Protein AF-A0A966NAI3-F1 (afdb_monomer_lite)

Structure (mmCIF, N/CA/C/O backbone):
data_AF-A0A966NAI3-F1
#
_entry.id   AF-A0A966NAI3-F1
#
loop_
_atom_site.group_PDB
_atom_site.id
_atom_site.type_symbol
_atom_site.label_atom_id
_atom_site.label_alt_id
_atom_site.label_comp_id
_atom_site.label_asym_id
_atom_site.label_entity_id
_atom_site.label_seq_id
_atom_site.pdbx_PDB_ins_code
_atom_site.Cartn_x
_atom_site.Cartn_y
_atom_site.Cartn_z
_atom_site.occupancy
_atom_site.B_iso_or_equiv
_atom_site.auth_seq_id
_atom_site.auth_comp_id
_atom_site.auth_asym_id
_atom_site.auth_atom_id
_atom_site.pdbx_PDB_model_num
ATOM 1 N N . MET A 1 1 ? 30.204 14.255 -2.978 1.00 46.22 1 MET A N 1
ATOM 2 C CA . MET A 1 1 ? 30.104 13.216 -1.934 1.00 46.22 1 MET A CA 1
ATOM 3 C C . MET A 1 1 ? 28.676 12.700 -1.938 1.00 46.22 1 MET A C 1
ATOM 5 O O . MET A 1 1 ? 27.802 13.353 -1.383 1.00 46.22 1 MET A O 1
ATOM 9 N N . THR A 1 2 ? 28.408 11.616 -2.665 1.00 55.47 2 THR A N 1
ATOM 10 C CA . THR A 1 2 ? 27.120 10.917 -2.599 1.00 55.47 2 THR A CA 1
ATOM 11 C C . THR A 1 2 ? 27.047 10.206 -1.254 1.00 55.47 2 THR A C 1
ATOM 13 O O . THR A 1 2 ? 27.981 9.519 -0.852 1.00 55.47 2 THR A O 1
ATOM 16 N N . ASN A 1 3 ? 25.981 10.452 -0.499 1.00 61.47 3 ASN A N 1
ATOM 17 C CA . ASN A 1 3 ? 25.775 9.811 0.790 1.00 61.47 3 ASN A CA 1
ATOM 18 C C . ASN A 1 3 ? 25.331 8.357 0.548 1.00 61.47 3 ASN A C 1
ATOM 20 O O . ASN A 1 3 ? 24.134 8.086 0.495 1.00 61.47 3 ASN A O 1
ATOM 24 N N . ASP A 1 4 ? 26.295 7.440 0.406 1.00 65.00 4 ASP A N 1
ATOM 25 C CA . ASP A 1 4 ? 26.114 5.999 0.116 1.00 65.00 4 ASP A CA 1
ATOM 26 C C . ASP A 1 4 ? 25.273 5.229 1.157 1.00 65.00 4 ASP A C 1
ATOM 28 O O . ASP A 1 4 ? 25.000 4.043 0.998 1.00 65.00 4 ASP A O 1
ATOM 32 N N . ARG A 1 5 ? 24.825 5.887 2.234 1.00 70.31 5 ARG A N 1
ATOM 33 C CA . ARG A 1 5 ? 23.919 5.307 3.240 1.00 70.31 5 ARG A CA 1
ATOM 34 C C . ARG A 1 5 ? 22.437 5.385 2.859 1.00 70.31 5 ARG A C 1
ATOM 36 O O . ARG A 1 5 ? 21.614 4.854 3.599 1.00 70.31 5 ARG A O 1
ATOM 43 N N . LEU A 1 6 ? 22.074 6.067 1.771 1.00 81.12 6 LEU A N 1
ATOM 44 C CA . LEU A 1 6 ? 20.678 6.217 1.353 1.00 81.12 6 LEU A CA 1
ATOM 45 C C . LEU A 1 6 ? 20.316 5.204 0.269 1.00 81.12 6 LEU A C 1
ATOM 47 O O . LEU A 1 6 ? 20.966 5.132 -0.770 1.00 81.12 6 LEU A O 1
ATOM 51 N N . ILE A 1 7 ? 19.225 4.471 0.493 1.00 83.94 7 ILE A N 1
ATOM 52 C CA . ILE A 1 7 ? 18.603 3.662 -0.556 1.00 83.94 7 ILE A CA 1
ATOM 53 C C . ILE A 1 7 ? 17.991 4.637 -1.577 1.00 83.94 7 ILE A C 1
ATOM 55 O O . ILE A 1 7 ? 17.159 5.463 -1.184 1.00 83.94 7 ILE A O 1
ATOM 59 N N . PRO A 1 8 ? 18.379 4.585 -2.865 1.00 90.19 8 PRO A N 1
ATOM 60 C CA . PRO A 1 8 ? 17.805 5.461 -3.880 1.00 90.19 8 PRO A CA 1
ATOM 61 C C . PRO A 1 8 ? 16.310 5.169 -4.041 1.00 90.19 8 PRO A C 1
ATOM 63 O O . PRO A 1 8 ? 15.879 4.033 -3.897 1.00 90.19 8 PRO A O 1
ATOM 66 N N . TYR A 1 9 ? 15.487 6.164 -4.357 1.00 92.50 9 TYR A N 1
ATOM 67 C CA . TYR A 1 9 ? 14.065 5.907 -4.586 1.00 92.50 9 TYR A CA 1
ATOM 68 C C . TYR A 1 9 ? 13.827 5.311 -5.973 1.00 92.50 9 TYR A C 1
ATOM 70 O O . TYR A 1 9 ? 14.309 5.858 -6.964 1.00 92.50 9 TYR A O 1
ATOM 78 N N . GLN A 1 10 ? 13.003 4.263 -6.053 1.00 93.56 10 GLN A N 1
ATOM 79 C CA . GLN A 1 10 ? 12.434 3.820 -7.329 1.00 93.56 10 GLN A CA 1
ATOM 80 C C . GLN A 1 10 ? 11.636 4.959 -7.993 1.00 93.56 10 GLN A C 1
ATOM 82 O O . GLN A 1 10 ? 11.149 5.854 -7.293 1.00 93.56 10 GLN A O 1
ATOM 87 N N . PRO A 1 11 ? 11.498 4.997 -9.324 1.00 91.75 11 PRO A N 1
ATOM 88 C CA . PRO A 1 11 ? 10.764 6.057 -10.009 1.00 91.75 11 PRO A CA 1
ATOM 89 C C . PRO A 1 11 ? 9.267 6.065 -9.633 1.00 91.75 11 PRO A C 1
ATOM 91 O O . PRO A 1 11 ? 8.710 5.061 -9.193 1.00 91.75 11 PRO A O 1
ATOM 94 N N . LEU A 1 12 ? 8.607 7.226 -9.737 1.00 88.25 12 LEU A N 1
ATOM 95 C CA . LEU A 1 12 ? 7.183 7.370 -9.372 1.00 88.25 12 LEU A CA 1
ATOM 96 C C . LEU A 1 12 ? 6.257 6.607 -10.331 1.00 88.25 12 LEU A C 1
ATOM 98 O O . LEU A 1 12 ? 5.216 6.088 -9.926 1.00 88.25 12 LEU A O 1
ATOM 102 N N . ASP A 1 13 ? 6.661 6.529 -11.592 1.00 90.38 13 ASP A N 1
ATOM 103 C CA . ASP A 1 13 ? 5.999 5.836 -12.688 1.00 90.38 13 ASP A CA 1
ATOM 104 C C . ASP A 1 13 ? 6.442 4.374 -12.827 1.00 90.38 13 ASP A C 1
ATOM 106 O O . ASP A 1 13 ? 6.086 3.739 -13.816 1.00 90.38 13 ASP A O 1
ATOM 110 N N . LEU A 1 14 ? 7.139 3.812 -11.824 1.00 90.56 14 LEU A N 1
ATOM 111 C CA . LEU A 1 14 ? 7.480 2.388 -11.791 1.00 90.56 14 LEU A CA 1
ATOM 112 C C . LEU A 1 14 ? 6.231 1.551 -12.094 1.00 90.56 14 LEU A C 1
ATOM 114 O O . LEU A 1 14 ? 5.200 1.735 -11.444 1.00 90.56 14 LEU A O 1
ATOM 118 N N . ALA A 1 15 ? 6.332 0.676 -13.093 1.00 88.25 15 ALA A N 1
ATOM 119 C CA . ALA A 1 15 ? 5.231 -0.158 -13.569 1.00 88.25 15 ALA A CA 1
ATOM 120 C C . ALA A 1 15 ? 5.401 -1.638 -13.210 1.00 88.25 15 ALA A C 1
ATOM 122 O O . ALA A 1 15 ? 4.418 -2.362 -13.236 1.00 88.25 15 ALA A O 1
ATOM 123 N N . GLU A 1 16 ? 6.609 -2.070 -12.843 1.00 88.25 16 GLU A N 1
ATOM 124 C CA . GLU A 1 16 ? 6.923 -3.462 -12.516 1.00 88.25 16 GLU A CA 1
ATOM 125 C C . GLU A 1 16 ? 7.428 -3.581 -11.069 1.00 88.25 16 GLU A C 1
ATOM 127 O O . GLU A 1 16 ? 8.235 -2.745 -10.648 1.00 88.25 16 GLU A O 1
ATOM 132 N N . PRO A 1 17 ? 7.001 -4.598 -10.300 1.00 91.75 17 PRO A N 1
ATOM 133 C CA . PRO A 1 17 ? 6.009 -5.622 -10.652 1.00 91.75 17 PRO A CA 1
ATOM 134 C C . PRO A 1 17 ? 4.583 -5.051 -10.704 1.00 91.75 17 PRO A C 1
ATOM 136 O O . PRO A 1 17 ? 4.137 -4.396 -9.755 1.00 91.75 17 PRO A O 1
ATOM 139 N N . ALA A 1 18 ? 3.870 -5.281 -11.810 1.00 90.81 18 ALA A N 1
ATOM 140 C CA . ALA A 1 18 ? 2.607 -4.594 -12.101 1.00 90.81 18 ALA A CA 1
ATOM 141 C C . ALA A 1 18 ? 1.490 -4.857 -11.083 1.00 90.81 18 ALA A C 1
ATOM 143 O O . ALA A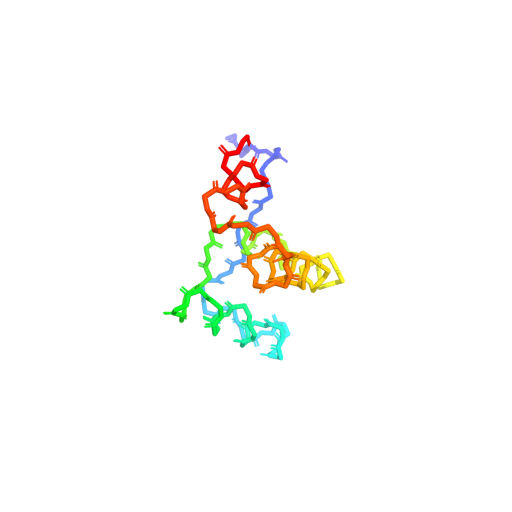 1 18 ? 0.770 -3.930 -10.701 1.00 90.81 18 ALA A O 1
ATOM 144 N N . ASP A 1 19 ? 1.359 -6.096 -10.611 1.00 94.00 19 ASP A N 1
ATOM 145 C CA . ASP A 1 19 ? 0.365 -6.493 -9.613 1.00 94.00 19 ASP A CA 1
ATOM 146 C C . ASP A 1 19 ? 0.602 -5.767 -8.279 1.00 94.00 19 ASP A C 1
ATOM 148 O O . ASP A 1 19 ? -0.285 -5.080 -7.767 1.00 94.00 19 ASP A O 1
ATOM 152 N N . LEU A 1 20 ? 1.828 -5.840 -7.759 1.00 93.75 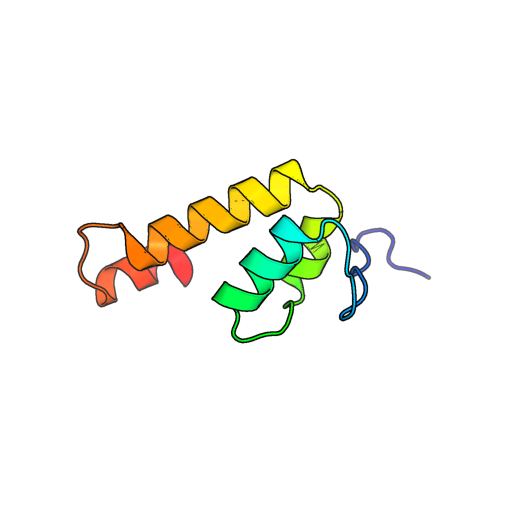20 LEU A N 1
ATOM 153 C CA . LEU A 1 20 ? 2.203 -5.256 -6.479 1.00 93.75 20 LEU A CA 1
ATOM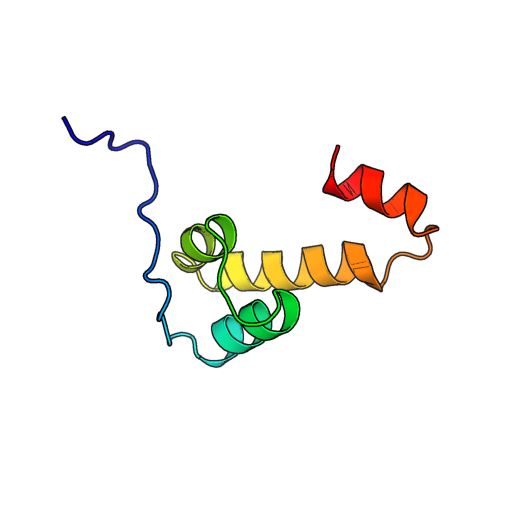 154 C C . LEU A 1 20 ? 2.130 -3.726 -6.515 1.00 93.75 20 LEU A C 1
ATOM 156 O O . LEU A 1 20 ? 1.604 -3.101 -5.590 1.00 93.75 20 LEU A O 1
ATOM 160 N N . VAL A 1 21 ? 2.631 -3.103 -7.584 1.00 93.12 21 VAL A N 1
ATOM 161 C CA . VAL A 1 21 ? 2.555 -1.648 -7.751 1.00 93.12 21 VAL A CA 1
ATOM 162 C C . VAL A 1 21 ? 1.096 -1.193 -7.806 1.00 93.12 21 VAL A C 1
ATOM 164 O O . VAL A 1 21 ? 0.742 -0.209 -7.148 1.00 93.12 21 VAL A O 1
ATOM 167 N N . ALA A 1 22 ? 0.235 -1.896 -8.547 1.00 93.62 22 ALA A N 1
ATOM 168 C CA . ALA A 1 22 ? -1.184 -1.568 -8.628 1.00 93.62 22 ALA A CA 1
ATOM 169 C C . ALA A 1 22 ? -1.882 -1.696 -7.264 1.00 93.62 22 ALA A C 1
ATOM 171 O O . ALA A 1 22 ? -2.642 -0.801 -6.881 1.00 93.62 22 ALA A O 1
ATOM 172 N N . GLU A 1 23 ? -1.591 -2.749 -6.494 1.00 93.00 23 GLU A N 1
ATOM 173 C CA . GLU A 1 23 ? -2.110 -2.926 -5.133 1.00 93.00 23 GLU A CA 1
ATOM 174 C C . GLU A 1 23 ? -1.697 -1.782 -4.198 1.00 93.00 23 GLU A C 1
ATOM 176 O O . GLU A 1 23 ? -2.541 -1.196 -3.508 1.00 93.00 23 GLU A O 1
ATOM 181 N N . ILE A 1 24 ? -0.409 -1.425 -4.200 1.00 92.88 24 ILE A N 1
ATOM 182 C CA . ILE A 1 24 ? 0.118 -0.334 -3.374 1.00 92.88 24 ILE A CA 1
ATOM 183 C C . ILE A 1 24 ? -0.544 0.991 -3.769 1.00 92.88 24 ILE A C 1
ATOM 185 O O . ILE A 1 24 ? -1.028 1.719 -2.895 1.00 92.88 24 ILE A O 1
ATOM 189 N N . ARG A 1 25 ? -0.623 1.297 -5.072 1.00 92.56 25 ARG A N 1
ATOM 190 C CA . ARG A 1 25 ? -1.282 2.512 -5.578 1.00 92.56 25 ARG A CA 1
ATOM 191 C C . ARG A 1 25 ? -2.750 2.558 -5.169 1.00 92.56 25 ARG A C 1
ATOM 193 O O . ARG A 1 25 ? -3.199 3.590 -4.672 1.00 92.56 25 ARG A O 1
ATOM 200 N N . LYS A 1 26 ? -3.487 1.450 -5.291 1.00 92.12 26 LYS A N 1
ATOM 201 C CA . LYS A 1 26 ? -4.897 1.359 -4.880 1.00 92.12 26 LYS A CA 1
ATOM 202 C C . LYS A 1 26 ? -5.082 1.708 -3.402 1.00 92.12 26 LYS A C 1
ATOM 204 O O . LYS A 1 26 ? -5.998 2.450 -3.063 1.00 92.12 26 LYS A O 1
ATOM 209 N N . ARG A 1 27 ? -4.192 1.238 -2.522 1.00 88.69 27 ARG A N 1
ATOM 210 C CA . ARG A 1 27 ? -4.239 1.556 -1.083 1.00 88.69 27 ARG A CA 1
ATOM 211 C C . ARG A 1 27 ? -3.886 3.018 -0.781 1.00 88.69 27 ARG A C 1
ATOM 213 O O . ARG A 1 27 ? -4.379 3.577 0.193 1.00 88.69 27 ARG A O 1
ATOM 220 N N . ARG A 1 28 ? -2.994 3.625 -1.567 1.00 88.19 28 ARG A N 1
ATOM 221 C CA . ARG A 1 28 ? -2.442 4.973 -1.329 1.00 88.19 28 ARG A CA 1
ATOM 222 C C . ARG A 1 28 ? -3.192 6.106 -2.034 1.00 88.19 28 ARG A C 1
ATOM 224 O O . ARG A 1 28 ? -2.810 7.257 -1.865 1.00 88.19 28 ARG A O 1
ATOM 231 N N . GLY A 1 29 ? -4.230 5.809 -2.816 1.00 86.69 29 GLY A N 1
ATOM 232 C CA . GLY A 1 29 ? -4.947 6.825 -3.597 1.00 86.69 29 GLY A CA 1
ATOM 233 C C . GLY A 1 29 ? -4.255 7.195 -4.915 1.00 86.69 29 GLY A C 1
ATOM 234 O O . GLY A 1 29 ? -4.418 8.304 -5.407 1.00 86.69 29 GLY A O 1
ATOM 235 N N . GLY A 1 30 ? -3.480 6.271 -5.491 1.00 87.94 30 GLY A N 1
ATOM 236 C CA . GLY A 1 30 ? -2.965 6.362 -6.861 1.00 87.94 30 GLY A CA 1
ATOM 237 C C . GLY A 1 30 ? -1.467 6.638 -6.993 1.00 87.94 30 GLY A C 1
ATOM 238 O O . GLY A 1 30 ? -0.924 6.417 -8.072 1.00 87.94 30 GLY A O 1
ATOM 239 N N . GLN A 1 31 ? -0.778 7.053 -5.926 1.00 90.00 31 GLN A N 1
ATOM 240 C CA . GLN A 1 31 ? 0.655 7.372 -5.974 1.00 90.00 31 GLN A CA 1
ATOM 241 C C . GLN A 1 31 ? 1.480 6.572 -4.963 1.00 90.00 31 GLN A C 1
ATOM 243 O O . GLN A 1 31 ? 1.010 6.238 -3.876 1.00 90.00 31 GLN A O 1
ATOM 248 N N . LEU A 1 32 ? 2.731 6.282 -5.331 1.00 92.00 32 LEU A N 1
ATOM 249 C CA . LEU A 1 32 ? 3.715 5.666 -4.442 1.00 92.00 32 LEU A CA 1
ATOM 250 C C . LEU A 1 32 ? 4.333 6.736 -3.538 1.00 92.00 32 LEU A C 1
ATOM 252 O O . LEU A 1 32 ? 4.838 7.747 -4.028 1.00 92.00 32 LEU A O 1
ATOM 256 N N . ILE A 1 33 ? 4.353 6.497 -2.227 1.00 92.81 33 ILE A N 1
ATOM 257 C CA . ILE A 1 33 ? 5.105 7.352 -1.296 1.00 92.81 33 ILE A CA 1
ATOM 258 C C . ILE A 1 33 ? 6.579 6.932 -1.238 1.00 92.81 33 ILE A C 1
ATOM 260 O O . ILE A 1 33 ? 6.944 5.843 -1.679 1.00 92.81 33 ILE A O 1
ATOM 264 N N . ASN A 1 34 ? 7.434 7.763 -0.635 1.00 92.44 34 ASN A N 1
ATOM 265 C CA . ASN A 1 34 ? 8.874 7.491 -0.523 1.00 92.44 34 ASN A CA 1
ATOM 266 C C . ASN A 1 34 ? 9.186 6.115 0.085 1.00 92.44 34 ASN A C 1
ATOM 268 O O . ASN A 1 34 ? 10.041 5.411 -0.441 1.00 92.44 34 ASN A O 1
ATOM 272 N N . LEU A 1 35 ? 8.454 5.696 1.125 1.00 91.19 35 LEU A N 1
ATOM 273 C CA . LEU A 1 35 ? 8.635 4.371 1.726 1.00 91.19 35 LEU A CA 1
ATOM 274 C C . LEU A 1 35 ? 8.335 3.245 0.730 1.00 91.19 35 LEU A C 1
ATOM 276 O O . LEU A 1 35 ? 9.141 2.334 0.584 1.00 91.19 35 LEU A O 1
ATOM 280 N N . ASP A 1 36 ? 7.211 3.323 0.014 1.00 93.25 36 ASP A N 1
ATOM 281 C CA . ASP A 1 36 ? 6.842 2.305 -0.972 1.00 93.25 36 ASP A CA 1
ATOM 282 C C . ASP A 1 36 ? 7.942 2.202 -2.054 1.00 93.25 36 ASP A C 1
ATOM 284 O O . ASP A 1 36 ? 8.379 1.108 -2.402 1.00 93.25 36 ASP A O 1
ATOM 288 N N . ARG A 1 37 ? 8.485 3.347 -2.495 1.00 94.00 37 ARG A N 1
ATOM 289 C CA . ARG A 1 37 ? 9.585 3.440 -3.475 1.00 94.00 37 ARG A CA 1
ATOM 290 C C . ARG A 1 37 ? 10.918 2.882 -2.967 1.00 94.00 37 ARG A C 1
ATOM 292 O O . ARG A 1 37 ? 11.748 2.497 -3.783 1.00 94.00 37 ARG A O 1
ATOM 299 N N . MET A 1 38 ? 11.151 2.858 -1.655 1.00 94.06 38 MET A N 1
ATOM 300 C CA . MET A 1 38 ? 12.322 2.201 -1.059 1.00 94.06 38 MET A CA 1
ATOM 301 C C . MET A 1 38 ? 12.111 0.691 -0.941 1.00 94.06 38 MET A C 1
ATOM 303 O O . MET A 1 38 ? 13.017 -0.084 -1.226 1.00 94.06 38 MET A O 1
ATOM 307 N N . LEU A 1 39 ? 10.917 0.261 -0.533 1.00 94.12 39 LEU A N 1
ATOM 308 C CA . LEU A 1 39 ? 10.616 -1.159 -0.352 1.00 94.12 39 LEU A CA 1
ATOM 309 C C . LEU A 1 39 ? 10.595 -1.915 -1.682 1.00 94.12 39 LEU A C 1
ATOM 311 O O . LEU A 1 39 ? 10.991 -3.073 -1.720 1.00 94.12 39 LEU A O 1
ATOM 315 N N . LEU A 1 40 ? 10.200 -1.256 -2.776 1.00 94.38 40 LEU A N 1
ATOM 316 C CA . LEU A 1 40 ? 10.143 -1.836 -4.123 1.00 94.38 40 LEU A CA 1
ATOM 317 C C . LEU A 1 40 ? 11.509 -2.253 -4.703 1.00 94.38 40 LEU A C 1
ATOM 319 O O . LEU A 1 40 ? 11.546 -2.889 -5.748 1.00 94.38 40 LEU A O 1
ATOM 323 N N . HIS A 1 41 ? 12.626 -1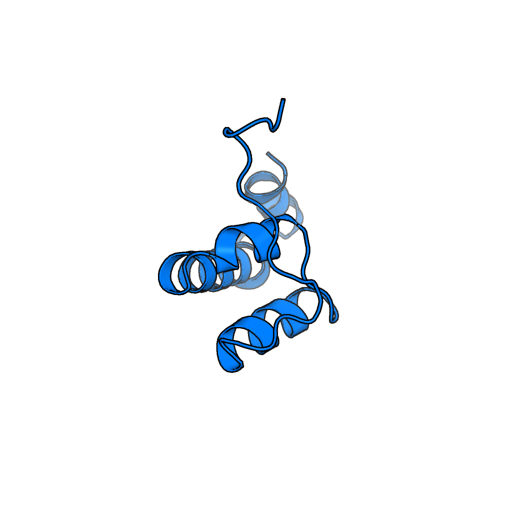.985 -4.015 1.00 92.25 41 HIS A N 1
ATOM 324 C CA . HIS A 1 41 ? 13.905 -2.657 -4.300 1.00 92.25 41 HIS A CA 1
ATOM 325 C C . HIS A 1 41 ? 13.882 -4.160 -4.001 1.00 92.25 41 HIS A C 1
ATOM 327 O O . HIS A 1 41 ? 14.719 -4.901 -4.506 1.00 92.25 41 HIS A O 1
ATOM 333 N N . SER A 1 42 ? 12.935 -4.620 -3.183 1.00 93.25 42 SER A N 1
ATOM 334 C CA . SER A 1 42 ? 12.717 -6.029 -2.887 1.00 93.25 42 SER A CA 1
ATOM 335 C C . SER A 1 42 ? 11.223 -6.335 -2.890 1.00 93.25 42 SER A C 1
ATOM 337 O O . SER A 1 42 ? 10.506 -6.052 -1.930 1.00 93.25 42 SER A O 1
ATOM 339 N N . GLU A 1 43 ? 10.755 -6.962 -3.968 1.00 93.25 43 GLU A N 1
ATOM 340 C CA . GLU A 1 43 ? 9.368 -7.408 -4.104 1.00 93.25 43 GLU A CA 1
ATOM 341 C C . GLU A 1 43 ? 8.840 -8.196 -2.887 1.00 93.25 43 GLU A C 1
ATOM 343 O O . GLU A 1 43 ? 7.788 -7.810 -2.367 1.00 93.25 43 GLU A O 1
ATOM 348 N N . PRO A 1 44 ? 9.513 -9.252 -2.372 1.00 94.00 44 PRO A N 1
ATOM 349 C CA . PRO A 1 44 ? 8.966 -10.025 -1.256 1.00 94.00 44 PRO A CA 1
ATOM 350 C C . PRO A 1 44 ? 8.789 -9.177 0.011 1.00 94.00 44 PRO A C 1
ATOM 352 O O . PRO A 1 44 ? 7.809 -9.348 0.739 1.00 94.00 44 PRO A O 1
ATOM 355 N N . VAL A 1 45 ? 9.688 -8.216 0.251 1.00 94.19 45 VAL A N 1
ATOM 356 C CA . VAL A 1 45 ? 9.590 -7.291 1.388 1.00 94.19 45 VAL A CA 1
ATOM 357 C C . VAL A 1 45 ? 8.442 -6.306 1.181 1.00 94.19 45 VAL A C 1
ATOM 359 O O . VAL A 1 45 ? 7.613 -6.133 2.075 1.00 94.19 45 VAL A O 1
ATOM 362 N N . ALA A 1 46 ? 8.352 -5.688 0.002 1.00 94.88 46 ALA A N 1
ATOM 363 C CA . ALA A 1 46 ? 7.280 -4.755 -0.329 1.00 94.88 46 ALA A CA 1
ATOM 364 C C . ALA A 1 46 ? 5.895 -5.415 -0.251 1.00 94.88 46 ALA A C 1
ATOM 366 O O . ALA A 1 46 ? 4.969 -4.821 0.305 1.00 94.88 46 ALA A O 1
ATOM 367 N N . ARG A 1 47 ? 5.756 -6.657 -0.728 1.00 95.06 47 ARG A N 1
ATOM 368 C CA . ARG A 1 47 ? 4.511 -7.434 -0.655 1.00 95.06 47 ARG A CA 1
ATOM 369 C C . ARG A 1 47 ? 4.120 -7.749 0.789 1.00 95.06 47 ARG A C 1
ATOM 371 O O . ARG A 1 47 ? 2.982 -7.487 1.184 1.00 95.06 47 ARG A O 1
ATOM 378 N N . GLY A 1 48 ? 5.064 -8.238 1.596 1.00 94.50 48 GLY A N 1
ATOM 379 C CA . GLY A 1 48 ? 4.830 -8.513 3.017 1.00 94.50 48 GLY A CA 1
ATOM 380 C C . GLY A 1 48 ? 4.421 -7.258 3.791 1.00 94.50 48 GLY A C 1
ATOM 381 O O . GLY A 1 48 ? 3.425 -7.265 4.516 1.00 94.50 48 GLY A O 1
ATOM 382 N N . TRP A 1 49 ? 5.129 -6.149 3.567 1.00 94.50 49 TRP A N 1
ATOM 383 C CA . TRP A 1 49 ? 4.800 -4.857 4.167 1.00 94.50 49 TRP A CA 1
ATOM 384 C C . TRP A 1 49 ? 3.420 -4.348 3.739 1.00 94.50 49 TRP A C 1
ATOM 386 O O . TRP A 1 49 ? 2.646 -3.857 4.567 1.00 94.50 49 TRP A O 1
ATOM 396 N N . ASN A 1 50 ? 3.087 -4.495 2.449 1.00 92.44 50 ASN A N 1
ATOM 397 C CA . ASN A 1 50 ? 1.807 -4.073 1.892 1.00 92.44 50 ASN A CA 1
ATOM 398 C C . ASN A 1 50 ? 0.632 -4.764 2.597 1.00 92.44 50 ASN A C 1
ATOM 400 O O . ASN A 1 50 ? -0.321 -4.091 3.003 1.00 92.44 50 ASN A O 1
ATOM 404 N N . HIS A 1 51 ? 0.748 -6.080 2.783 1.00 92.62 51 HIS A N 1
ATOM 405 C CA . HIS A 1 51 ? -0.249 -6.908 3.450 1.00 92.62 51 HIS A CA 1
ATOM 406 C C . HIS A 1 51 ? -0.341 -6.608 4.953 1.00 92.62 51 HIS A C 1
ATOM 408 O O . HIS A 1 51 ? -1.432 -6.364 5.466 1.00 92.62 51 HIS A O 1
ATOM 414 N N . PHE A 1 52 ? 0.800 -6.542 5.648 1.00 91.31 52 PHE A N 1
ATOM 415 C CA . PHE A 1 52 ? 0.852 -6.276 7.087 1.00 91.31 52 PHE A CA 1
ATOM 416 C C . PHE A 1 52 ? 0.144 -4.967 7.458 1.00 91.31 52 PHE A C 1
ATOM 418 O O . PHE A 1 52 ? -0.777 -4.970 8.275 1.00 91.31 52 PHE A O 1
ATOM 425 N N . ILE A 1 53 ? 0.501 -3.855 6.808 1.00 88.56 53 ILE A N 1
ATOM 426 C CA . ILE A 1 53 ? -0.102 -2.545 7.102 1.00 88.56 53 ILE A CA 1
ATOM 427 C C . ILE A 1 53 ? -1.579 -2.495 6.692 1.00 88.56 53 ILE A C 1
ATOM 429 O O . ILE A 1 53 ? -2.378 -1.831 7.357 1.0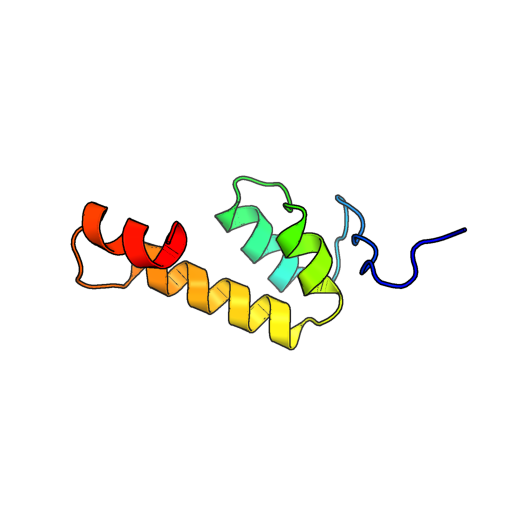0 88.56 53 ILE A O 1
ATOM 433 N N . GLY A 1 54 ? -1.963 -3.204 5.625 1.00 88.38 54 GLY A N 1
ATOM 434 C CA . GLY A 1 54 ? -3.369 -3.377 5.255 1.00 88.38 54 GLY A CA 1
ATOM 435 C C . GLY A 1 54 ? -4.178 -4.024 6.381 1.00 88.38 54 GLY A C 1
ATOM 436 O O . GLY A 1 54 ? -5.203 -3.480 6.797 1.00 88.38 54 GLY A O 1
ATOM 437 N N . ASN A 1 55 ? -3.670 -5.124 6.938 1.00 89.81 55 ASN A N 1
ATOM 438 C CA . ASN A 1 55 ? -4.319 -5.845 8.031 1.00 89.81 55 ASN A CA 1
ATOM 439 C C . ASN A 1 55 ? -4.361 -5.015 9.319 1.00 89.81 55 ASN A C 1
ATOM 441 O O . ASN A 1 55 ? -5.416 -4.931 9.945 1.00 89.81 55 ASN A O 1
ATOM 445 N N . VAL A 1 56 ? -3.266 -4.333 9.679 1.00 86.00 56 VAL A N 1
ATOM 446 C CA . VAL A 1 56 ? -3.222 -3.438 10.852 1.00 86.00 56 VAL A CA 1
ATOM 447 C C . VAL A 1 56 ? -4.305 -2.356 10.764 1.00 86.00 56 VAL A C 1
ATOM 449 O O . VAL A 1 56 ? -4.994 -2.077 11.744 1.00 86.00 56 VAL A O 1
ATOM 452 N N . ARG A 1 57 ? -4.517 -1.776 9.578 1.00 83.50 57 ARG A N 1
ATOM 453 C CA . ARG A 1 57 ? -5.520 -0.720 9.373 1.00 83.50 57 ARG A CA 1
ATOM 454 C C . ARG A 1 57 ? -6.952 -1.241 9.393 1.00 83.50 57 ARG A C 1
ATOM 456 O O . ARG A 1 57 ? -7.831 -0.579 9.945 1.00 83.50 57 ARG A O 1
ATOM 463 N N . GLN A 1 58 ? -7.203 -2.388 8.768 1.00 84.81 58 GLN A N 1
ATOM 464 C CA . GLN A 1 58 ? -8.566 -2.800 8.412 1.00 84.81 58 GLN A CA 1
ATOM 465 C C . GLN A 1 58 ? -9.092 -3.996 9.208 1.00 84.81 58 GLN A C 1
ATOM 467 O O . GLN A 1 58 ? -10.297 -4.072 9.427 1.00 84.81 58 GLN A O 1
ATOM 472 N N . GLN A 1 59 ? -8.223 -4.905 9.650 1.00 86.00 59 GLN A N 1
ATOM 473 C CA . GLN A 1 59 ? -8.618 -6.226 10.157 1.00 86.00 59 GLN A CA 1
ATOM 474 C C . GLN A 1 59 ? -8.427 -6.408 11.668 1.00 86.00 59 GLN A C 1
ATOM 476 O O . GLN A 1 59 ? -8.828 -7.433 12.212 1.00 86.00 59 GLN A O 1
ATOM 481 N N . LEU A 1 60 ? -7.839 -5.436 12.372 1.00 87.56 60 LEU A N 1
ATOM 482 C CA . LEU A 1 60 ? -7.764 -5.498 13.833 1.00 87.56 60 LEU A CA 1
ATOM 483 C C . LEU A 1 60 ? -9.154 -5.313 14.452 1.00 87.56 60 LEU A C 1
ATOM 485 O O . LEU A 1 60 ? -9.910 -4.442 14.038 1.00 87.56 60 LEU A O 1
ATOM 489 N N . SER A 1 61 ? -9.471 -6.081 15.495 1.00 89.06 61 SER A N 1
ATOM 490 C CA . SER A 1 61 ? -10.714 -5.928 16.271 1.00 89.06 61 SER A CA 1
ATOM 491 C C . SER A 1 61 ? -10.735 -4.672 17.151 1.00 89.06 61 SER A C 1
ATOM 493 O O . SER A 1 61 ? -11.774 -4.315 17.697 1.00 89.06 61 SER A O 1
ATOM 495 N N . LEU A 1 62 ? -9.590 -3.997 17.285 1.00 86.94 62 LEU A N 1
ATOM 496 C CA . LEU A 1 62 ? -9.432 -2.774 18.065 1.00 86.94 62 LEU A CA 1
ATOM 497 C C . LEU A 1 62 ? -10.243 -1.616 17.471 1.00 86.94 62 LEU A C 1
ATOM 499 O O . LEU A 1 62 ? -10.394 -1.516 16.250 1.00 86.94 62 LEU A O 1
ATOM 503 N N . ASP A 1 63 ? -10.702 -0.709 18.334 1.00 86.38 63 ASP A N 1
ATOM 504 C CA . ASP A 1 63 ? -11.308 0.565 17.932 1.00 86.38 63 ASP A CA 1
ATOM 505 C C . ASP A 1 63 ? -10.326 1.375 17.055 1.00 86.38 63 ASP A C 1
ATOM 507 O O . ASP A 1 63 ? -9.120 1.362 17.339 1.00 86.38 63 ASP A O 1
ATOM 511 N N . PRO A 1 64 ? -10.791 2.084 16.005 1.00 83.44 64 PRO A N 1
ATOM 512 C CA . PRO A 1 64 ? -9.947 2.931 15.162 1.00 83.44 64 PRO A CA 1
ATOM 513 C C . PRO A 1 64 ? -8.947 3.811 15.923 1.00 83.44 64 PRO A C 1
ATOM 515 O O . PRO A 1 64 ? -7.788 3.877 15.521 1.00 83.44 64 PRO A O 1
ATOM 518 N N . LYS A 1 65 ? -9.337 4.419 17.056 1.00 85.06 65 LYS A N 1
ATOM 519 C CA . LYS A 1 65 ? -8.423 5.263 17.852 1.00 85.06 65 LYS A CA 1
ATOM 520 C C . LYS A 1 65 ? -7.241 4.486 18.435 1.00 85.06 65 LYS A C 1
ATOM 522 O O . LYS A 1 65 ? -6.153 5.036 18.560 1.00 85.06 65 LYS A O 1
ATOM 527 N N . LEU A 1 66 ? -7.441 3.217 18.788 1.00 84.19 66 LEU A N 1
ATOM 528 C CA . LEU A 1 66 ? -6.387 2.359 19.333 1.00 84.19 66 LEU A CA 1
ATOM 529 C C . LEU A 1 66 ? -5.472 1.806 18.235 1.00 84.19 66 LEU A C 1
ATOM 531 O O . LEU A 1 66 ? -4.298 1.558 18.496 1.00 84.19 66 LEU A O 1
ATOM 535 N N . ARG A 1 67 ? -5.971 1.654 17.000 1.00 82.88 67 ARG A N 1
ATOM 536 C CA . ARG A 1 67 ? -5.139 1.239 15.854 1.00 82.88 67 ARG A CA 1
ATOM 537 C C . ARG A 1 67 ? -4.073 2.277 15.516 1.00 82.88 67 ARG A C 1
ATOM 539 O O . ARG A 1 67 ? -2.981 1.901 15.101 1.00 82.88 67 ARG A O 1
ATOM 546 N N . GLU A 1 68 ? -4.366 3.559 15.729 1.00 82.56 68 GLU A N 1
ATOM 547 C CA . GLU A 1 68 ? -3.408 4.644 15.496 1.00 82.56 68 GLU A CA 1
ATOM 548 C C . GLU A 1 68 ? -2.140 4.504 16.347 1.00 82.56 68 GLU A C 1
ATOM 550 O O . GLU A 1 68 ? -1.053 4.779 15.849 1.00 82.56 68 GLU A O 1
ATOM 555 N N . LEU A 1 69 ? -2.232 3.978 17.574 1.00 82.38 69 LEU A N 1
ATOM 556 C CA . LEU A 1 69 ? -1.052 3.741 18.419 1.00 82.38 69 LEU A CA 1
ATOM 557 C C . LEU A 1 69 ? -0.065 2.743 17.794 1.00 82.38 69 LEU A C 1
ATOM 559 O O . LEU A 1 69 ? 1.136 2.864 18.000 1.00 82.38 69 LEU A O 1
ATOM 563 N N . GLY A 1 70 ? -0.550 1.778 17.009 1.00 73.38 70 GLY A N 1
ATOM 564 C CA . GLY A 1 70 ? 0.303 0.819 16.300 1.00 73.38 70 GLY A CA 1
ATOM 565 C C . GLY A 1 70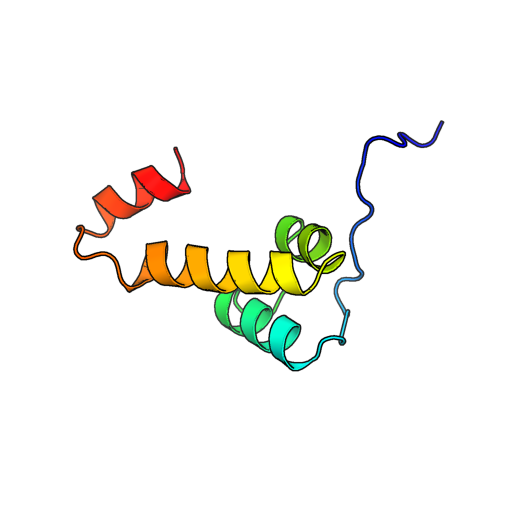 ? 0.897 1.345 14.988 1.00 73.38 70 GLY A C 1
ATOM 566 O O . GLY A 1 70 ? 1.733 0.669 14.396 1.00 73.38 70 GLY A O 1
ATOM 567 N N . MET A 1 71 ? 0.455 2.511 14.503 1.00 76.88 71 MET A N 1
ATOM 568 C CA . MET A 1 71 ? 0.887 3.091 13.220 1.00 76.88 71 MET A CA 1
ATOM 569 C C . MET A 1 71 ? 1.672 4.394 13.369 1.00 76.88 71 MET A C 1
ATOM 571 O O . MET A 1 71 ? 2.546 4.668 12.549 1.00 76.88 71 MET A O 1
ATOM 575 N N . CYS A 1 72 ? 1.307 5.199 14.363 1.00 72.31 72 CYS A N 1
ATOM 576 C CA . CYS A 1 72 ? 1.817 6.545 14.609 1.00 72.31 72 CYS A CA 1
ATOM 577 C C . CYS A 1 72 ? 2.661 6.631 15.894 1.00 72.31 72 CYS A C 1
ATOM 579 O O . CYS A 1 72 ? 3.055 7.735 16.271 1.00 72.31 72 CYS A O 1
ATOM 581 N N . GLY A 1 73 ? 2.872 5.498 16.575 1.00 56.59 73 GLY A N 1
ATOM 582 C CA . GLY A 1 73 ? 3.747 5.374 17.744 1.00 56.59 73 GLY A CA 1
ATOM 583 C C . GLY A 1 73 ? 5.228 5.356 17.396 1.00 56.59 73 GLY A C 1
ATOM 584 O O . GLY A 1 73 ? 5.570 4.965 16.256 1.00 56.59 73 GLY A O 1
#

Secondary structure (DSSP, 8-state):
---TTSPPPPPTT--SSHHHHHHHHHHHTS---HHHHHHTTSHHHHHHHHHHHHHHHHT-SS-HHHHHHHHH-

Radius of gyration: 14.18 Å; chains: 1; bounding box: 41×23×33 Å

Foldseek 3Di:
DPPVVDQDFADFPDCPVPVLVVLCCVVVVRTDDRVLRRQVVDPVSSVVVSVVVVCLCPPDPDDNVVSCVVVVD

Sequence (73 aa):
MTNDRLIPYQPLDLAEPADLVAEIRKRRGGQLINLDRMLLHSEPVARGWNHFIGNVRQQLSLDPKLRELGMCG

pLDDT: mean 86.9, std 9.81, range [46.22, 95.06]